Protein AF-A0A8I2K430-F1 (afdb_monomer_lite)

Radius of gyration: 13.46 Å; chains: 1; bounding box: 30×17×39 Å

Sequence (66 aa):
LTSDGQLRTCLFSDEEVDLKTPLRNGFDNEEILSLLRYAIDNKPEKHRLGDSFFKNCKRGMFAIGG

Foldseek 3Di:
DFPQQWDDLDQQDLDTQHLPVCVVVVHDPVVSVVSVVVSVVPRDPDQPPPDPPRDGHPAHPVRRYD

Secondary structure (DSSP, 8-state):
--TTSEEES-TT---EEE-HHHHHTT--HHHHHHHHHHHHHTS-SS--TT-TT----SS-GGGT--

pLDDT: mean 90.25, std 5.02, range [71.38, 95.94]

Structure (mmCIF, N/CA/C/O backbone):
data_AF-A0A8I2K430-F1
#
_entry.id   AF-A0A8I2K430-F1
#
loop_
_atom_site.group_PDB
_atom_site.id
_atom_site.type_symbol
_atom_site.label_atom_id
_atom_site.label_alt_id
_atom_site.label_comp_id
_atom_site.label_asym_id
_atom_site.label_entity_id
_atom_site.label_seq_id
_atom_site.pdbx_PDB_ins_code
_atom_site.Cartn_x
_atom_site.Cartn_y
_atom_site.Cartn_z
_atom_site.occupancy
_atom_site.B_iso_or_equiv
_atom_site.auth_seq_id
_atom_site.auth_comp_id
_atom_site.auth_asym_id
_atom_site.auth_atom_id
_atom_site.pdbx_PDB_model_num
ATOM 1 N N . LEU A 1 1 ? 4.291 -4.572 2.005 1.00 86.25 1 LEU A N 1
ATOM 2 C CA . LEU A 1 1 ? 3.883 -3.587 3.027 1.00 86.25 1 LEU A CA 1
ATOM 3 C C . LEU A 1 1 ? 5.048 -2.629 3.216 1.00 86.25 1 LEU A C 1
ATOM 5 O O . LEU A 1 1 ? 6.172 -3.111 3.287 1.00 86.25 1 LEU A O 1
ATOM 9 N N . THR A 1 2 ? 4.806 -1.323 3.194 1.00 91.12 2 THR A N 1
ATOM 10 C CA . THR A 1 2 ? 5.834 -0.304 3.439 1.00 91.12 2 THR A CA 1
ATOM 11 C C . THR A 1 2 ? 6.012 -0.072 4.941 1.00 91.12 2 THR A C 1
ATOM 13 O O . THR A 1 2 ? 5.123 -0.404 5.728 1.00 91.12 2 THR A O 1
ATOM 16 N N . SER A 1 3 ? 7.133 0.526 5.344 1.00 92.88 3 SER A N 1
ATOM 17 C CA . SER A 1 3 ? 7.411 0.923 6.737 1.00 92.88 3 SER A CA 1
ATOM 18 C C . SER A 1 3 ? 6.363 1.886 7.314 1.00 92.88 3 SER A C 1
ATOM 20 O O . SER A 1 3 ? 6.085 1.885 8.513 1.00 92.88 3 SER A O 1
ATOM 22 N N . ASP A 1 4 ? 5.718 2.675 6.453 1.00 91.88 4 ASP A N 1
ATOM 23 C CA . ASP A 1 4 ? 4.656 3.603 6.852 1.00 91.88 4 ASP A CA 1
ATOM 24 C C . ASP A 1 4 ? 3.325 2.890 7.125 1.00 91.88 4 ASP A C 1
ATOM 26 O O . ASP A 1 4 ? 2.412 3.491 7.690 1.00 91.88 4 ASP A O 1
ATOM 30 N N . GLY A 1 5 ? 3.230 1.600 6.784 1.00 92.88 5 GLY A N 1
ATOM 31 C CA . GLY A 1 5 ? 2.034 0.779 6.931 1.00 92.88 5 GLY A CA 1
ATOM 32 C C . GLY A 1 5 ? 1.072 0.871 5.746 1.00 92.88 5 GLY A C 1
ATOM 33 O O . GLY A 1 5 ? -0.124 0.633 5.899 1.00 92.88 5 GLY A O 1
ATOM 34 N N . GLN A 1 6 ? 1.599 1.181 4.559 1.00 94.00 6 GLN A N 1
ATOM 35 C CA . GLN A 1 6 ? 0.836 1.171 3.315 1.00 94.00 6 GLN A CA 1
ATOM 36 C C . GLN A 1 6 ? 1.088 -0.109 2.506 1.00 94.00 6 GLN A C 1
ATOM 38 O O . GLN A 1 6 ? 2.182 -0.685 2.496 1.00 94.00 6 GLN A O 1
ATOM 43 N N . LEU A 1 7 ? 0.073 -0.574 1.789 1.00 94.31 7 LEU A N 1
ATOM 44 C CA . LEU A 1 7 ? 0.156 -1.672 0.844 1.00 94.31 7 LEU A CA 1
ATOM 45 C C . LEU A 1 7 ? 0.474 -1.137 -0.548 1.00 94.31 7 LEU A C 1
ATOM 47 O O . LEU A 1 7 ? -0.364 -0.531 -1.207 1.00 94.31 7 LEU A O 1
ATOM 51 N N . ARG A 1 8 ? 1.692 -1.418 -1.003 1.00 92.81 8 ARG A N 1
ATOM 52 C CA . ARG A 1 8 ? 2.146 -1.144 -2.365 1.00 92.81 8 ARG A CA 1
ATOM 53 C C . ARG A 1 8 ? 2.078 -2.429 -3.183 1.00 92.81 8 ARG A C 1
ATOM 55 O O . ARG A 1 8 ? 2.798 -3.385 -2.892 1.00 92.81 8 ARG A O 1
ATOM 62 N N . THR A 1 9 ? 1.195 -2.475 -4.175 1.00 92.31 9 THR A N 1
ATOM 63 C CA . THR A 1 9 ? 0.874 -3.702 -4.934 1.00 92.31 9 THR A CA 1
ATOM 64 C C . THR A 1 9 ? 1.864 -3.968 -6.072 1.00 92.31 9 THR A C 1
ATOM 66 O O . THR A 1 9 ? 1.998 -5.107 -6.527 1.00 92.31 9 THR A O 1
ATOM 69 N N . CYS A 1 10 ? 2.611 -2.946 -6.498 1.00 90.62 10 CYS A N 1
ATOM 70 C CA . CYS A 1 10 ? 3.704 -3.029 -7.461 1.00 90.62 10 CYS A CA 1
ATOM 71 C C . CYS A 1 10 ? 4.857 -2.115 -7.023 1.00 90.62 10 CYS A C 1
ATOM 73 O O . CYS A 1 10 ? 4.646 -0.934 -6.765 1.00 90.62 10 CYS A O 1
ATOM 75 N N . LEU A 1 11 ? 6.088 -2.639 -6.993 1.00 89.94 11 LEU A N 1
ATOM 76 C CA . LEU A 1 11 ? 7.294 -1.872 -6.631 1.00 89.94 11 LEU A CA 1
ATOM 77 C C . LEU A 1 11 ? 7.592 -0.711 -7.596 1.00 89.94 11 LEU A C 1
ATOM 79 O O . LEU A 1 11 ? 8.325 0.206 -7.243 1.00 89.94 11 LEU A O 1
ATOM 83 N N . PHE A 1 12 ? 7.003 -0.757 -8.793 1.00 89.38 12 PHE A N 1
ATOM 84 C CA . PHE A 1 12 ? 7.123 0.253 -9.842 1.00 89.38 12 PHE A CA 1
ATOM 85 C C . PHE A 1 12 ? 5.821 1.044 -10.074 1.00 89.38 12 PHE A C 1
ATOM 87 O O . PHE A 1 12 ? 5.654 1.658 -11.124 1.00 89.38 12 PHE A O 1
ATOM 94 N N . SER A 1 13 ? 4.882 1.015 -9.124 1.00 87.75 13 SER A N 1
ATOM 95 C CA . SER A 1 13 ? 3.716 1.911 -9.095 1.00 87.75 13 SER A CA 1
ATOM 96 C C . SER A 1 13 ? 3.851 2.876 -7.927 1.00 87.75 13 SER A C 1
ATOM 98 O O . SER A 1 13 ? 4.364 2.471 -6.893 1.00 87.75 13 SER A O 1
ATOM 100 N N . ASP A 1 14 ? 3.402 4.124 -8.057 1.00 88.56 14 ASP A N 1
ATOM 101 C CA . ASP A 1 14 ? 3.296 5.072 -6.931 1.00 88.56 14 ASP A CA 1
ATOM 102 C C . ASP A 1 14 ? 2.004 4.894 -6.112 1.00 88.56 14 ASP A C 1
ATOM 104 O O . ASP A 1 14 ? 1.797 5.602 -5.131 1.00 88.56 14 ASP A O 1
ATOM 108 N N . GLU A 1 15 ? 1.146 3.947 -6.494 1.00 90.50 15 GLU A N 1
ATOM 109 C CA . GLU A 1 15 ? -0.085 3.644 -5.769 1.00 90.50 15 GLU A CA 1
ATOM 110 C C . G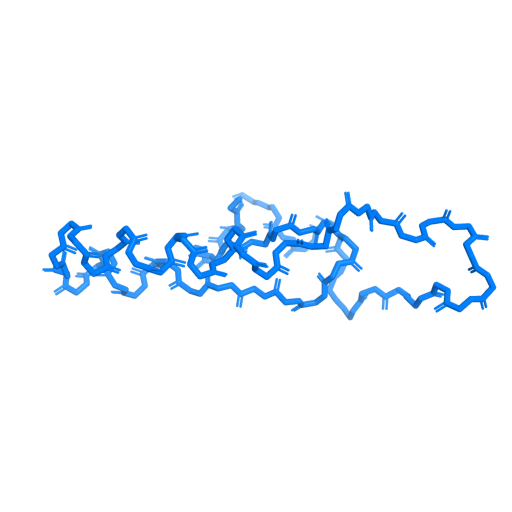LU A 1 15 ? 0.200 2.848 -4.491 1.00 90.50 15 GLU A C 1
ATOM 112 O O . GLU A 1 15 ? 0.807 1.771 -4.507 1.00 90.50 15 GLU A O 1
ATOM 117 N N . GLU A 1 16 ? -0.268 3.394 -3.374 1.00 92.94 16 GLU A N 1
ATOM 118 C CA . GLU A 1 16 ? -0.160 2.824 -2.039 1.00 92.94 16 GLU A CA 1
ATOM 119 C C . GLU A 1 16 ? -1.535 2.913 -1.359 1.00 92.94 16 GLU A C 1
ATOM 121 O O . GLU A 1 16 ? -2.241 3.912 -1.491 1.00 92.94 16 GLU A O 1
ATOM 126 N N . VAL A 1 17 ? -1.932 1.852 -0.656 1.00 94.75 17 VAL A N 1
ATOM 127 C CA . VAL A 1 17 ? -3.209 1.769 0.068 1.00 94.75 17 VAL A CA 1
ATOM 128 C C . VAL A 1 17 ? -2.928 1.751 1.569 1.00 94.75 17 VAL A C 1
ATOM 130 O O . VAL A 1 17 ? -2.216 0.870 2.044 1.00 94.75 17 VAL A O 1
ATOM 133 N N . ASP A 1 18 ? -3.465 2.697 2.336 1.00 94.31 18 ASP A N 1
ATOM 134 C CA . ASP A 1 18 ? -3.234 2.756 3.785 1.00 94.31 18 ASP A CA 1
ATOM 135 C C . ASP A 1 18 ? -3.941 1.608 4.523 1.00 94.31 18 ASP A C 1
ATOM 137 O O . ASP A 1 18 ? -5.166 1.566 4.600 1.00 94.31 18 ASP A O 1
ATOM 141 N N . LEU A 1 19 ? -3.161 0.691 5.103 1.00 94.19 19 LEU A N 1
ATOM 142 C CA . LEU A 1 19 ? -3.675 -0.373 5.970 1.00 94.19 19 LEU A CA 1
ATOM 143 C C . LEU A 1 19 ? -3.532 -0.041 7.455 1.00 94.19 19 LEU A C 1
ATOM 145 O O . LEU A 1 19 ? -4.235 -0.606 8.290 1.00 94.19 19 LEU A O 1
ATOM 149 N N . LYS A 1 20 ? -2.622 0.863 7.814 1.00 94.38 20 LYS A N 1
ATOM 150 C CA . LYS A 1 20 ? -2.284 1.159 9.205 1.00 94.38 20 LYS A CA 1
ATOM 151 C C . LYS A 1 20 ? -3.405 1.891 9.914 1.00 94.38 20 LYS A C 1
ATOM 153 O O . LYS A 1 20 ? -3.683 1.556 11.064 1.00 94.38 20 LYS A O 1
ATOM 158 N N . THR A 1 21 ? -4.026 2.871 9.261 1.00 95.31 21 THR A N 1
ATOM 159 C CA . THR A 1 21 ? -5.116 3.641 9.875 1.00 95.31 21 THR A CA 1
ATOM 160 C C . THR A 1 21 ? -6.329 2.758 10.182 1.00 95.31 21 THR A C 1
ATOM 162 O O . THR A 1 21 ? -6.723 2.735 11.349 1.00 95.31 21 THR A O 1
ATOM 165 N N . PRO A 1 22 ? -6.868 1.954 9.237 1.00 93.81 22 PRO A N 1
ATOM 166 C CA . PRO A 1 22 ? -7.963 1.026 9.539 1.00 93.81 22 PRO A CA 1
ATOM 167 C C . PRO A 1 22 ? -7.622 0.037 10.663 1.00 93.81 22 PRO A C 1
ATOM 169 O O . PRO A 1 22 ? -8.392 -0.119 11.609 1.00 93.81 22 PRO A O 1
ATOM 172 N N . LEU A 1 23 ? -6.425 -0.564 10.620 1.00 93.69 23 LEU A N 1
ATOM 173 C CA . LEU A 1 23 ? -5.987 -1.530 11.634 1.00 93.69 23 LEU A CA 1
ATOM 174 C C . LEU A 1 23 ? -5.859 -0.912 13.032 1.00 93.69 23 LEU A C 1
ATOM 176 O O . LEU A 1 23 ? -6.185 -1.558 14.023 1.00 93.69 23 LEU A O 1
ATOM 180 N N . ARG A 1 24 ? -5.379 0.332 13.137 1.00 94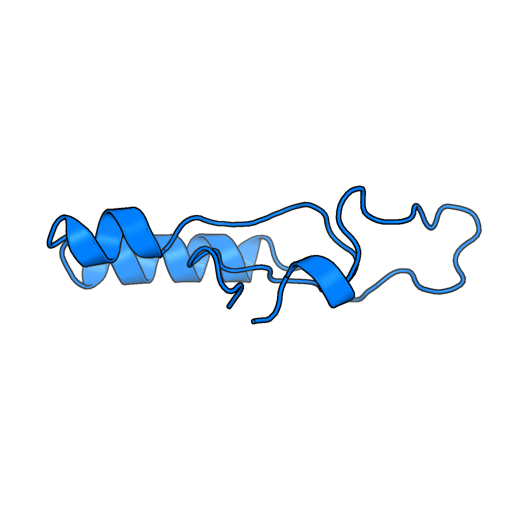.75 24 ARG A N 1
ATOM 181 C CA . ARG A 1 24 ? -5.226 1.021 14.429 1.00 94.75 24 ARG A CA 1
ATOM 182 C C . ARG A 1 24 ? -6.530 1.585 14.973 1.00 94.75 24 ARG A C 1
ATOM 184 O O . ARG A 1 24 ? -6.664 1.689 16.187 1.00 94.75 24 ARG A O 1
ATOM 191 N N . ASN A 1 25 ? -7.466 1.934 14.097 1.00 95.62 25 ASN A N 1
ATOM 192 C CA . ASN A 1 25 ? -8.779 2.435 14.488 1.00 95.62 25 ASN A CA 1
ATOM 193 C C . ASN A 1 25 ? -9.760 1.310 14.855 1.00 95.62 25 ASN A C 1
ATOM 195 O O . ASN A 1 25 ? -10.880 1.608 15.254 1.00 95.62 25 ASN A O 1
ATOM 199 N N . GLY A 1 26 ? -9.342 0.042 14.749 1.00 93.25 26 GLY A N 1
ATOM 200 C CA . GLY A 1 26 ? -10.163 -1.109 15.122 1.00 93.25 26 GLY A CA 1
ATOM 201 C C . GLY A 1 26 ? -11.287 -1.395 14.130 1.00 93.25 26 GLY A C 1
ATOM 202 O O . GLY A 1 26 ? -12.358 -1.807 14.557 1.00 93.25 26 GLY A O 1
ATOM 203 N N . PHE A 1 27 ? -11.051 -1.143 12.838 1.00 94.38 27 PHE A N 1
ATOM 204 C CA . PHE A 1 27 ? -12.001 -1.485 11.777 1.00 94.38 27 PHE A CA 1
ATOM 205 C C . PHE A 1 27 ? -12.288 -2.986 11.779 1.00 94.38 27 PHE A C 1
ATOM 207 O O . PHE A 1 27 ? -11.420 -3.799 12.121 1.00 94.38 27 PHE A O 1
ATOM 214 N N . ASP A 1 28 ? -13.491 -3.349 11.348 1.00 94.38 28 ASP A N 1
ATOM 215 C CA . ASP A 1 28 ? -13.905 -4.741 11.296 1.00 94.38 28 ASP A CA 1
ATOM 216 C C . ASP A 1 28 ? -13.111 -5.508 10.230 1.00 94.38 28 ASP A C 1
ATOM 218 O O . ASP A 1 28 ? -12.662 -4.968 9.212 1.00 94.38 28 ASP A O 1
ATOM 222 N N . ASN A 1 29 ? -12.975 -6.821 10.430 1.00 93.81 29 ASN A N 1
ATOM 223 C CA . ASN A 1 29 ? -12.259 -7.686 9.489 1.00 93.81 29 ASN A CA 1
ATOM 224 C C . ASN A 1 29 ? -12.831 -7.607 8.066 1.00 93.81 29 ASN A C 1
ATOM 226 O O . ASN A 1 29 ? -12.067 -7.675 7.107 1.00 93.81 29 ASN A O 1
ATOM 230 N N . GLU A 1 30 ? -14.148 -7.441 7.918 1.00 95.69 30 GLU A N 1
ATOM 231 C CA . GLU A 1 30 ? -14.795 -7.290 6.609 1.00 95.69 30 GLU A CA 1
ATOM 232 C C . GLU A 1 30 ? -14.384 -5.992 5.905 1.00 95.69 30 GLU A C 1
ATOM 234 O O . GLU A 1 30 ? -14.137 -5.985 4.697 1.00 95.69 30 GLU A O 1
ATOM 239 N N . GLU A 1 31 ? -14.221 -4.899 6.652 1.00 93.25 31 GLU A N 1
ATOM 240 C CA . GLU A 1 31 ? -13.758 -3.624 6.104 1.00 93.25 31 GLU A CA 1
ATOM 241 C C . GLU A 1 31 ? -12.296 -3.736 5.661 1.00 93.25 31 GLU A C 1
ATOM 243 O O . GLU A 1 31 ? -11.943 -3.335 4.549 1.00 93.25 31 GLU A O 1
ATOM 248 N N . ILE A 1 32 ? -11.451 -4.372 6.476 1.00 94.44 32 ILE A N 1
ATOM 249 C CA . ILE A 1 32 ? -10.046 -4.630 6.134 1.00 94.44 32 ILE A CA 1
ATOM 250 C C . ILE A 1 32 ? -9.945 -5.544 4.904 1.00 94.44 32 ILE A C 1
ATOM 252 O O . ILE A 1 32 ? -9.161 -5.274 3.990 1.00 94.44 32 ILE A O 1
ATOM 256 N N . LEU A 1 33 ? -10.757 -6.602 4.836 1.00 95.69 33 LEU A N 1
ATOM 257 C CA . LEU A 1 33 ? -10.834 -7.501 3.683 1.00 95.69 33 LEU A CA 1
ATOM 258 C C . LEU A 1 33 ? -11.273 -6.764 2.419 1.00 95.69 33 LEU A C 1
ATOM 260 O O . LEU A 1 33 ? -10.720 -7.016 1.348 1.00 95.69 33 LEU A O 1
ATOM 264 N N . SER A 1 34 ? -12.231 -5.842 2.528 1.00 95.19 34 SER A N 1
ATOM 265 C CA . SER A 1 34 ? -12.673 -5.023 1.398 1.00 95.19 34 SER A CA 1
ATOM 266 C C . SER A 1 34 ? -11.539 -4.144 0.860 1.00 95.19 34 SER A C 1
ATOM 268 O O . SER A 1 34 ? -11.335 -4.070 -0.352 1.00 95.19 34 SER A O 1
ATOM 270 N N . LEU A 1 35 ? -10.727 -3.571 1.752 1.00 94.62 35 LEU A N 1
ATOM 271 C CA . LEU A 1 35 ? -9.589 -2.730 1.394 1.00 94.62 35 LEU A CA 1
ATOM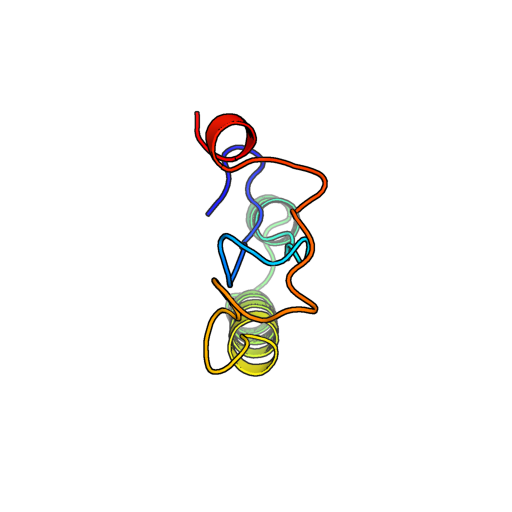 272 C C . LEU A 1 35 ? -8.465 -3.538 0.730 1.00 94.62 35 LEU A C 1
ATOM 274 O O . LEU A 1 35 ? -7.859 -3.101 -0.249 1.00 94.62 35 LEU A O 1
ATOM 278 N N . LEU A 1 36 ? -8.210 -4.749 1.232 1.00 94.19 36 LEU A N 1
ATOM 279 C CA . LEU A 1 36 ? -7.259 -5.683 0.630 1.00 94.19 36 LEU A CA 1
ATOM 280 C C . LEU A 1 36 ? -7.719 -6.145 -0.754 1.00 94.19 36 LEU A C 1
ATOM 282 O O . LEU A 1 36 ? -6.908 -6.166 -1.678 1.00 94.19 36 LEU A O 1
ATOM 286 N N . ARG A 1 37 ? -9.005 -6.477 -0.916 1.00 95.94 37 ARG A N 1
ATOM 287 C CA . ARG A 1 37 ? -9.593 -6.820 -2.220 1.00 95.94 37 ARG A CA 1
ATOM 288 C C . ARG A 1 37 ? -9.439 -5.675 -3.205 1.00 95.94 37 ARG A C 1
ATOM 290 O O . ARG A 1 37 ? -8.879 -5.888 -4.270 1.00 95.94 37 ARG A O 1
ATOM 297 N N . TYR A 1 38 ? -9.799 -4.458 -2.800 1.00 94.75 38 TYR A N 1
ATOM 298 C CA . TYR A 1 38 ? -9.592 -3.265 -3.613 1.00 94.75 38 TYR A CA 1
ATOM 299 C C . TYR A 1 38 ? -8.130 -3.122 -4.064 1.00 94.75 38 TYR A C 1
ATOM 301 O O . TYR A 1 38 ? -7.862 -2.890 -5.242 1.00 94.75 38 TYR A O 1
ATOM 309 N N . ALA A 1 39 ? -7.164 -3.299 -3.160 1.00 94.25 39 ALA A N 1
ATOM 310 C CA . ALA A 1 39 ? -5.750 -3.221 -3.517 1.00 94.25 39 ALA A CA 1
ATOM 311 C C . ALA A 1 39 ? -5.332 -4.321 -4.512 1.00 94.25 39 ALA A C 1
ATOM 313 O O . ALA A 1 39 ? -4.555 -4.063 -5.431 1.00 94.25 39 ALA A O 1
ATOM 314 N N . ILE A 1 40 ? -5.839 -5.545 -4.346 1.00 93.06 40 ILE A N 1
ATOM 315 C CA . ILE A 1 40 ? -5.566 -6.668 -5.252 1.00 93.06 40 ILE A CA 1
ATOM 316 C C . ILE A 1 40 ? -6.190 -6.424 -6.629 1.00 93.06 40 ILE A C 1
ATOM 318 O O . ILE A 1 40 ? -5.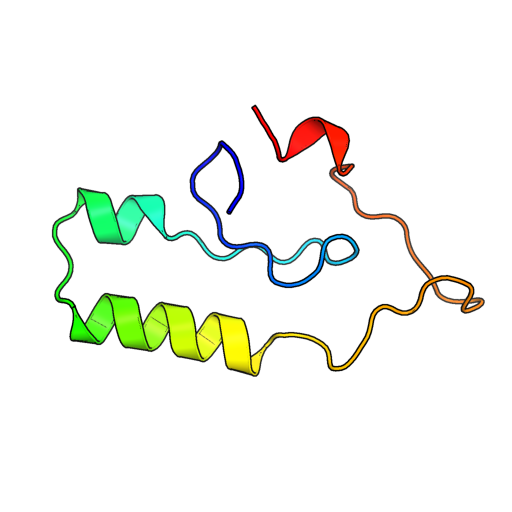510 -6.630 -7.628 1.00 93.06 40 ILE A O 1
ATOM 322 N N . ASP A 1 41 ? -7.426 -5.936 -6.690 1.00 93.56 41 ASP A N 1
ATOM 323 C CA . ASP A 1 41 ? -8.138 -5.670 -7.944 1.00 93.56 41 ASP A CA 1
ATOM 324 C C . ASP A 1 41 ? -7.468 -4.551 -8.756 1.00 93.56 41 ASP A C 1
ATOM 326 O O . ASP A 1 41 ? -7.459 -4.584 -9.985 1.00 93.56 41 ASP A O 1
ATOM 330 N N . ASN A 1 42 ? -6.841 -3.587 -8.076 1.00 90.81 42 ASN A N 1
ATOM 331 C CA . ASN A 1 42 ? -6.051 -2.527 -8.709 1.00 90.81 42 ASN A CA 1
ATOM 332 C C . ASN A 1 42 ? -4.590 -2.932 -8.973 1.00 90.81 42 ASN A C 1
ATOM 334 O O . ASN A 1 42 ? -3.805 -2.141 -9.499 1.00 90.81 42 ASN A O 1
ATOM 338 N N . LYS A 1 43 ? -4.177 -4.156 -8.621 1.00 91.38 43 LYS A N 1
ATOM 339 C CA . LYS A 1 43 ? -2.820 -4.621 -8.902 1.00 91.38 43 LYS A CA 1
ATOM 340 C C . LYS A 1 43 ? -2.640 -4.753 -10.421 1.00 91.38 43 LYS A C 1
ATOM 342 O O . LYS A 1 43 ? -3.361 -5.521 -11.057 1.00 91.38 43 LYS A O 1
ATOM 347 N N . PRO A 1 44 ? -1.635 -4.090 -11.019 1.00 87.19 44 PRO A N 1
ATOM 348 C CA . PRO A 1 44 ? -1.352 -4.280 -12.433 1.00 87.19 44 PRO A CA 1
ATOM 349 C C . PRO A 1 44 ? -0.916 -5.726 -12.697 1.00 87.19 44 PRO A C 1
ATOM 351 O O . PRO A 1 44 ? -0.153 -6.300 -11.917 1.00 87.19 44 PRO A O 1
ATOM 354 N N . GLU A 1 45 ? -1.342 -6.282 -13.834 1.00 88.44 45 GLU A N 1
ATOM 355 C CA . GLU A 1 45 ? -1.012 -7.653 -14.256 1.00 88.44 45 GLU A CA 1
ATOM 356 C C . GLU A 1 45 ? 0.506 -7.908 -14.263 1.00 88.44 45 GLU A C 1
ATOM 358 O O . GLU A 1 45 ? 0.981 -8.961 -13.842 1.00 88.44 45 GLU A O 1
ATOM 363 N N . LYS A 1 46 ? 1.285 -6.911 -14.703 1.00 88.00 46 LYS A N 1
ATOM 364 C CA . LYS A 1 46 ? 2.750 -6.951 -14.734 1.00 88.00 46 LYS A CA 1
ATOM 365 C C . LYS A 1 46 ? 3.363 -5.559 -14.629 1.00 88.00 46 LYS A C 1
ATOM 367 O O . LYS A 1 46 ? 2.739 -4.555 -14.978 1.00 88.00 46 LYS A O 1
ATOM 372 N N . HIS A 1 47 ? 4.621 -5.501 -14.199 1.00 86.69 47 HIS A N 1
ATOM 373 C CA . HIS A 1 47 ? 5.419 -4.283 -14.310 1.00 86.69 47 HIS A CA 1
ATOM 374 C C . HIS A 1 47 ? 5.863 -4.053 -15.761 1.00 86.69 47 HIS A C 1
ATOM 376 O O . HIS A 1 47 ? 6.142 -4.997 -16.499 1.00 86.69 47 HIS A O 1
ATOM 382 N N . ARG A 1 48 ? 5.995 -2.786 -16.153 1.00 84.50 48 ARG A N 1
ATOM 383 C CA . ARG A 1 48 ? 6.398 -2.361 -17.507 1.00 84.50 48 ARG A CA 1
ATOM 384 C C . ARG A 1 48 ? 7.895 -2.058 -17.620 1.00 84.50 48 ARG A C 1
ATOM 386 O O . ARG A 1 48 ? 8.304 -1.141 -18.322 1.00 84.50 48 ARG A O 1
ATOM 393 N N . LEU A 1 49 ? 8.713 -2.773 -16.847 1.00 84.50 49 LEU A N 1
ATOM 394 C CA . LEU A 1 49 ? 10.161 -2.577 -16.819 1.00 84.50 49 LEU A CA 1
ATOM 395 C C . LEU A 1 49 ? 10.743 -2.798 -18.226 1.00 84.50 49 LEU A C 1
ATOM 397 O O . LEU A 1 49 ? 10.580 -3.877 -18.786 1.00 84.50 49 LEU A O 1
ATOM 401 N N . GLY A 1 50 ? 11.412 -1.785 -18.777 1.00 81.56 50 GLY A N 1
ATOM 402 C CA . GLY A 1 50 ? 11.989 -1.834 -20.126 1.00 81.56 50 GLY A CA 1
ATOM 403 C C . GLY A 1 50 ? 11.083 -1.309 -21.247 1.00 81.56 50 GLY A C 1
ATOM 404 O O . GLY A 1 50 ? 11.566 -1.146 -22.365 1.00 81.56 50 GLY A O 1
ATOM 405 N N . ASP A 1 51 ? 9.818 -0.976 -20.969 1.00 85.38 51 ASP A N 1
ATOM 406 C CA . ASP A 1 51 ? 8.963 -0.295 -21.946 1.00 85.38 51 ASP A CA 1
ATOM 407 C C . ASP A 1 51 ? 9.440 1.151 -22.158 1.00 85.38 51 ASP A C 1
ATOM 409 O O . ASP A 1 51 ? 9.833 1.840 -21.215 1.00 85.38 51 ASP A O 1
ATOM 413 N N . SER A 1 52 ? 9.307 1.672 -23.380 1.00 81.88 52 SER A N 1
ATOM 414 C CA . SER A 1 52 ? 9.652 3.066 -23.719 1.00 81.88 52 SER A CA 1
ATOM 415 C C . SER A 1 52 ? 8.862 4.116 -22.925 1.00 81.88 52 SER A C 1
ATOM 417 O O . SER A 1 52 ? 9.258 5.276 -22.860 1.00 81.88 52 SER A O 1
ATOM 419 N N . PHE A 1 53 ? 7.742 3.716 -22.318 1.00 75.56 53 PHE A N 1
ATOM 420 C CA . PHE A 1 53 ? 6.884 4.559 -21.483 1.00 75.56 53 PHE A CA 1
ATOM 421 C C . PHE A 1 53 ? 7.069 4.315 -19.980 1.00 75.56 53 PHE A C 1
ATOM 423 O O . PHE A 1 53 ? 6.292 4.841 -19.178 1.00 75.56 53 PHE A O 1
ATOM 430 N N . PHE A 1 54 ? 8.057 3.511 -19.579 1.00 80.88 54 PHE A N 1
ATOM 431 C CA . PHE A 1 54 ? 8.338 3.253 -18.175 1.00 80.88 54 PHE A CA 1
ATOM 432 C C . PHE A 1 54 ? 8.755 4.546 -17.467 1.00 80.88 54 PHE A C 1
ATOM 434 O O . PHE A 1 54 ? 9.751 5.180 -17.816 1.00 80.88 54 PHE A O 1
ATOM 441 N N . LYS A 1 55 ? 7.977 4.940 -16.457 1.00 81.56 55 LYS A N 1
ATOM 442 C CA . LYS A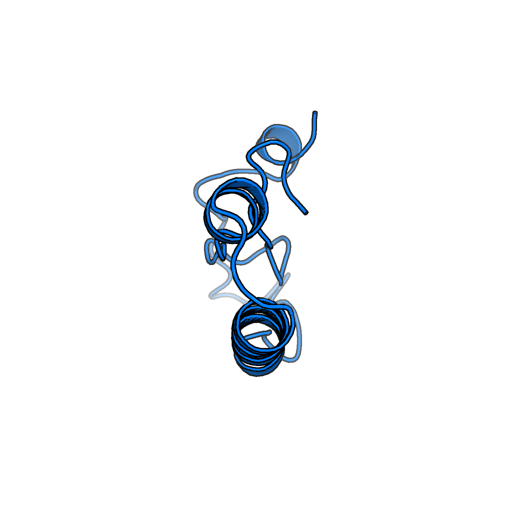 1 55 ? 8.287 6.078 -15.591 1.00 81.56 55 LYS A CA 1
ATOM 443 C C . LYS A 1 55 ? 8.773 5.557 -14.251 1.00 81.56 55 LYS A C 1
ATOM 445 O O . LYS A 1 55 ? 8.162 4.661 -13.675 1.00 81.56 55 LYS A O 1
ATOM 450 N N . ASN A 1 56 ? 9.849 6.152 -13.749 1.00 83.19 56 ASN A N 1
ATOM 451 C CA . ASN A 1 56 ? 10.308 5.880 -12.395 1.00 83.19 56 ASN A CA 1
ATOM 452 C C . ASN A 1 56 ? 9.278 6.379 -11.378 1.00 83.19 56 ASN A C 1
ATOM 454 O O . ASN A 1 56 ? 8.694 7.452 -11.548 1.00 83.19 56 ASN A O 1
ATOM 458 N N . CYS A 1 57 ? 9.104 5.610 -10.307 1.00 87.44 57 CYS A N 1
ATOM 459 C CA . CYS A 1 57 ? 8.333 6.028 -9.145 1.00 87.44 57 CYS A CA 1
ATOM 460 C C . CYS A 1 57 ? 8.952 7.263 -8.494 1.00 87.44 57 CYS A C 1
ATOM 462 O O . CYS A 1 57 ? 10.177 7.377 -8.398 1.00 87.44 57 CYS A O 1
ATOM 464 N N . LYS A 1 58 ? 8.106 8.151 -7.966 1.00 88.19 58 LYS A N 1
ATOM 465 C CA . LYS A 1 58 ? 8.552 9.314 -7.180 1.00 88.19 58 LYS A CA 1
ATOM 466 C C . LYS A 1 58 ? 9.333 8.889 -5.939 1.00 88.19 58 LYS A C 1
ATOM 468 O O . LYS A 1 58 ? 10.292 9.545 -5.546 1.00 88.19 58 LYS A O 1
ATOM 473 N N . ARG A 1 59 ? 8.911 7.781 -5.328 1.00 88.31 59 ARG A N 1
ATOM 474 C CA . ARG A 1 59 ? 9.531 7.186 -4.144 1.00 88.31 59 ARG A CA 1
ATOM 475 C C . ARG A 1 59 ? 10.198 5.872 -4.532 1.00 88.31 59 ARG A C 1
ATOM 477 O O . ARG A 1 59 ? 9.510 4.916 -4.883 1.00 88.31 59 ARG A O 1
ATOM 484 N N . GLY A 1 60 ? 11.529 5.846 -4.470 1.00 87.25 60 GLY A N 1
ATOM 485 C CA . GLY A 1 60 ? 12.330 4.669 -4.804 1.00 87.25 60 GLY A CA 1
ATOM 486 C C . GLY A 1 60 ? 12.178 3.526 -3.797 1.00 87.25 60 GLY A C 1
ATOM 487 O O . GLY A 1 60 ? 11.789 3.732 -2.647 1.00 87.25 60 GLY A O 1
ATOM 488 N N . MET A 1 61 ? 12.548 2.315 -4.220 1.00 89.25 61 MET A N 1
ATOM 489 C CA . MET A 1 61 ? 12.433 1.093 -3.408 1.00 89.25 61 MET A CA 1
ATOM 490 C C . MET A 1 61 ? 13.225 1.147 -2.088 1.00 89.25 61 MET A C 1
ATOM 492 O O . MET A 1 61 ? 12.849 0.510 -1.111 1.00 89.25 61 MET A O 1
ATOM 496 N N . PHE A 1 62 ? 14.299 1.934 -2.031 1.00 90.06 62 PHE A N 1
ATOM 497 C CA . PHE A 1 62 ? 15.081 2.137 -0.807 1.00 90.06 62 PHE A CA 1
ATOM 498 C C . PHE A 1 62 ? 14.336 2.957 0.260 1.00 90.06 62 PHE A C 1
ATOM 500 O O . PHE A 1 62 ? 14.702 2.914 1.424 1.00 90.06 62 PHE A O 1
ATOM 507 N N . ALA A 1 63 ? 13.302 3.710 -0.128 1.00 89.81 63 ALA A N 1
ATOM 508 C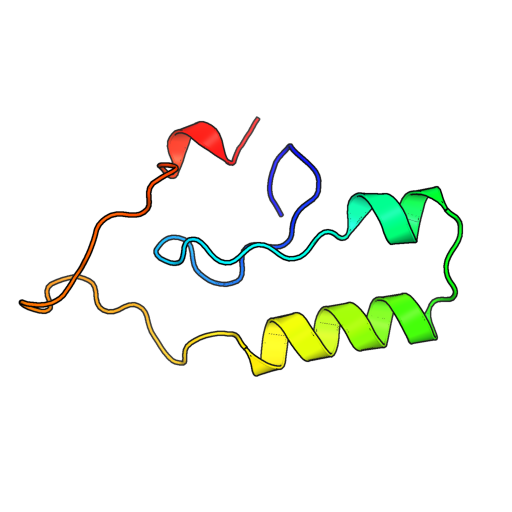 CA . ALA A 1 63 ? 12.545 4.591 0.759 1.00 89.81 63 ALA A CA 1
ATOM 509 C C . ALA A 1 63 ? 11.209 3.979 1.219 1.00 89.81 63 ALA A C 1
ATOM 511 O O . ALA A 1 63 ? 10.398 4.671 1.834 1.00 89.81 63 ALA A O 1
ATOM 512 N N . ILE A 1 64 ? 10.917 2.721 0.867 1.00 90.00 64 ILE A N 1
ATOM 513 C CA . ILE A 1 64 ? 9.675 2.024 1.260 1.00 90.00 64 ILE A CA 1
ATOM 514 C C . ILE A 1 64 ? 9.871 0.975 2.354 1.00 90.00 64 ILE A C 1
ATOM 516 O O . ILE A 1 64 ? 8.885 0.566 2.965 1.00 90.00 64 ILE A O 1
ATOM 520 N N . GLY A 1 65 ? 11.106 0.527 2.579 1.00 84.06 65 GLY A N 1
ATOM 521 C CA . GLY A 1 65 ? 11.453 -0.463 3.595 1.00 84.06 65 GLY A CA 1
ATOM 522 C C . GLY A 1 65 ? 12.294 0.153 4.709 1.00 84.06 65 GLY A C 1
ATOM 523 O O . GLY A 1 65 ? 13.122 1.023 4.440 1.00 84.06 65 GLY A O 1
ATOM 524 N N . GLY A 1 66 ? 12.068 -0.317 5.935 1.00 71.38 66 GLY A N 1
ATOM 525 C CA . GLY A 1 66 ? 12.763 0.080 7.158 1.00 71.38 66 GLY A CA 1
ATOM 526 C C . GLY A 1 66 ? 12.331 -0.808 8.310 1.00 71.38 66 GLY A C 1
ATOM 527 O O . GLY A 1 66 ? 11.097 -0.956 8.468 1.00 71.38 66 GLY A O 1
#